Protein AF-A0A814M0I6-F1 (afdb_monomer)

pLDDT: mean 83.05, std 16.3, range [40.88, 98.38]

Sequence (122 aa):
MYSASKATLNSLTTNLRMELQADPCCEKIHVTTILPGMVATDFAMNVIGDSVPKSLTDYKIPFIGPFPRTSQTIDDVCKIICDVINNEHPPREVYTNPEHKPLIKQYFENVGNFELLLKPPS

Mean predicted aligned error: 7.07 Å

Solvent-accessible surface area (backbone atoms only — not comparable to full-atom values): 7618 Å² total; per-residue (Å²): 107,71,69,59,54,54,51,49,50,53,52,51,54,52,52,51,48,54,56,39,72,71,36,83,92,32,77,87,64,83,68,62,49,79,48,70,56,56,55,57,54,72,62,42,61,69,53,88,66,95,86,52,65,73,56,68,89,82,57,84,65,80,78,80,32,90,62,87,72,72,6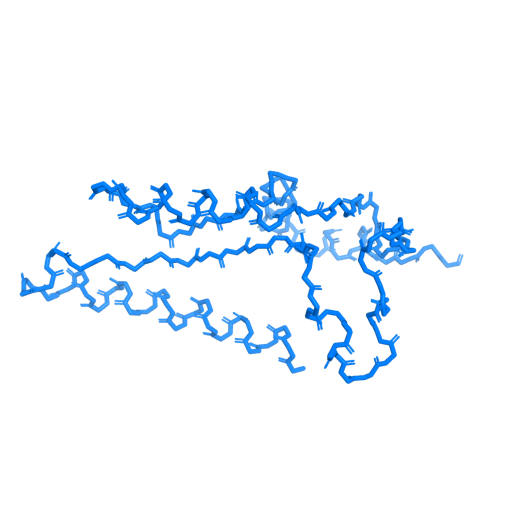7,37,53,58,67,63,51,51,50,54,52,51,55,44,72,73,37,95,77,51,58,60,65,42,66,69,38,75,76,49,58,64,52,53,52,47,36,77,74,38,50,72,62,43,56,60,59,46,54,74,90,129

Structure (mmCIF, N/CA/C/O backbone):
data_AF-A0A814M0I6-F1
#
_entry.id   AF-A0A814M0I6-F1
#
loop_
_atom_site.group_PDB
_atom_site.id
_atom_site.type_symbol
_atom_site.label_atom_id
_atom_site.label_alt_id
_atom_site.label_comp_id
_atom_site.label_asym_id
_atom_site.label_enti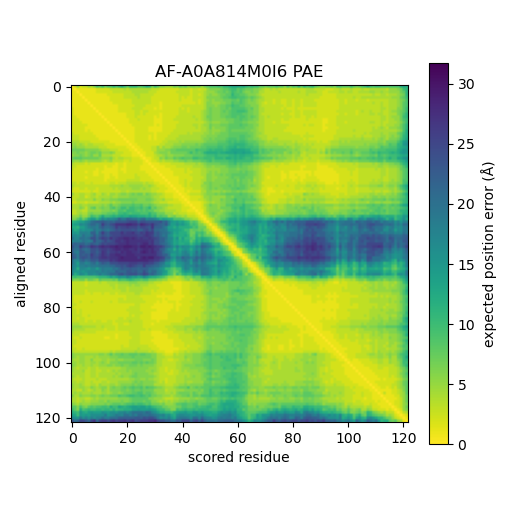ty_id
_atom_site.label_seq_id
_atom_site.pdbx_PDB_ins_code
_atom_site.Cartn_x
_atom_site.Cartn_y
_atom_site.Cartn_z
_atom_site.occupancy
_atom_site.B_iso_or_equiv
_atom_site.auth_seq_id
_atom_site.auth_comp_id
_atom_site.auth_asym_id
_atom_site.auth_atom_id
_atom_site.pdbx_PDB_model_num
ATOM 1 N N . MET A 1 1 ? 3.413 15.024 -12.051 1.00 83.12 1 MET A N 1
ATOM 2 C CA . MET A 1 1 ? 2.062 14.971 -11.442 1.00 83.12 1 MET A CA 1
ATOM 3 C C . MET A 1 1 ? 1.839 13.681 -10.664 1.00 83.12 1 MET A C 1
ATOM 5 O O . MET A 1 1 ? 1.585 13.782 -9.477 1.00 83.12 1 MET A O 1
ATOM 9 N N . TYR A 1 2 ? 2.017 12.497 -11.267 1.00 83.94 2 TYR A N 1
ATOM 10 C CA . TYR A 1 2 ? 1.800 11.207 -10.588 1.00 83.94 2 TYR A CA 1
ATOM 11 C C . TYR A 1 2 ? 2.499 11.076 -9.218 1.00 83.94 2 TYR A C 1
ATOM 13 O O . TYR A 1 2 ? 1.834 10.812 -8.221 1.00 83.94 2 TYR A O 1
ATOM 21 N N . SER A 1 3 ? 3.816 11.315 -9.146 1.00 85.69 3 SER A N 1
ATOM 22 C CA . SER A 1 3 ? 4.588 11.215 -7.895 1.00 85.69 3 SER A CA 1
ATOM 23 C C . SER A 1 3 ? 4.104 12.187 -6.815 1.00 85.69 3 SER A C 1
ATOM 25 O O . SER A 1 3 ? 3.901 11.779 -5.676 1.00 85.69 3 SER A O 1
ATOM 27 N N . ALA A 1 4 ? 3.848 13.446 -7.184 1.00 89.19 4 ALA A N 1
ATOM 28 C CA . ALA A 1 4 ? 3.306 14.456 -6.278 1.00 89.19 4 ALA A CA 1
ATOM 29 C C . ALA A 1 4 ? 1.928 14.046 -5.736 1.00 89.19 4 ALA A C 1
ATOM 31 O O . ALA A 1 4 ? 1.729 14.038 -4.528 1.00 89.19 4 ALA A O 1
ATOM 32 N N . SER A 1 5 ? 1.008 13.611 -6.605 1.00 92.94 5 SER A N 1
ATOM 33 C CA . SER A 1 5 ? -0.322 13.150 -6.191 1.00 92.94 5 SER A CA 1
ATOM 34 C C . SER A 1 5 ? -0.256 11.945 -5.247 1.00 92.94 5 SER A C 1
ATOM 36 O O . SER A 1 5 ? -1.000 11.890 -4.270 1.00 92.94 5 SER A O 1
ATOM 38 N N . LYS A 1 6 ? 0.649 10.986 -5.496 1.00 92.56 6 LYS A N 1
ATOM 39 C CA . LYS A 1 6 ? 0.853 9.835 -4.600 1.00 92.56 6 LYS A CA 1
ATOM 40 C C . LYS A 1 6 ? 1.455 10.248 -3.252 1.00 92.56 6 LYS A C 1
ATOM 42 O O . LYS A 1 6 ? 1.012 9.735 -2.228 1.00 92.56 6 LYS A O 1
ATOM 47 N N . ALA A 1 7 ? 2.385 11.203 -3.229 1.00 92.81 7 ALA A N 1
ATOM 48 C CA . ALA A 1 7 ? 2.924 11.759 -1.986 1.00 92.81 7 ALA A CA 1
ATOM 49 C C . ALA A 1 7 ? 1.849 12.509 -1.176 1.00 92.81 7 ALA A C 1
ATOM 51 O O . ALA A 1 7 ? 1.749 12.320 0.036 1.00 92.81 7 ALA A O 1
ATOM 52 N N . THR A 1 8 ? 0.995 13.294 -1.844 1.00 97.12 8 THR A N 1
ATOM 53 C CA . THR A 1 8 ? -0.155 13.956 -1.212 1.00 97.12 8 THR A CA 1
ATOM 54 C C . THR A 1 8 ? -1.108 12.941 -0.594 1.00 97.12 8 THR A C 1
ATOM 56 O O . THR A 1 8 ? -1.491 13.114 0.558 1.00 97.12 8 THR A O 1
ATOM 59 N N . LEU A 1 9 ? -1.449 11.864 -1.312 1.00 96.62 9 LEU A N 1
ATOM 60 C CA . LEU A 1 9 ? -2.293 10.798 -0.770 1.00 96.62 9 LEU A CA 1
ATOM 61 C C . LEU A 1 9 ? -1.668 10.172 0.487 1.00 96.62 9 LEU A C 1
ATOM 63 O O . LEU A 1 9 ? -2.369 9.969 1.477 1.00 96.62 9 LEU A O 1
ATOM 67 N N . ASN A 1 10 ? -0.354 9.922 0.485 1.00 95.12 10 ASN A N 1
ATOM 68 C CA . ASN A 1 10 ? 0.321 9.374 1.662 1.00 95.12 10 ASN A CA 1
ATOM 69 C C . ASN A 1 10 ? 0.231 10.318 2.877 1.00 95.12 10 ASN A C 1
ATOM 71 O O . ASN A 1 10 ? -0.150 9.902 3.972 1.00 95.12 10 ASN A O 1
ATOM 75 N N . SER A 1 11 ? 0.499 11.610 2.670 1.00 96.88 11 SER A N 1
ATOM 76 C CA . SER A 1 11 ? 0.378 12.625 3.724 1.00 96.88 11 SER A CA 1
ATOM 77 C C . SER A 1 11 ? -1.061 12.749 4.243 1.00 96.88 11 SER A C 1
ATOM 79 O O . SER A 1 11 ? -1.295 12.696 5.449 1.00 96.88 11 SER A O 1
ATOM 81 N N . LEU A 1 12 ? -2.047 12.793 3.340 1.00 98.00 12 LEU A N 1
ATOM 82 C CA . LEU A 1 12 ? -3.467 12.871 3.691 1.00 98.00 12 LEU A CA 1
ATOM 83 C C . LEU A 1 12 ? -3.913 11.676 4.542 1.00 98.00 12 LEU A C 1
ATOM 85 O O . LEU A 1 12 ? -4.536 11.857 5.583 1.00 98.00 12 LEU A O 1
ATOM 89 N N . THR A 1 13 ? -3.559 10.456 4.131 1.00 97.38 13 THR A N 1
ATOM 90 C CA . THR A 1 13 ? -3.894 9.243 4.898 1.00 97.38 13 THR A CA 1
ATOM 91 C C . THR A 1 13 ? -3.197 9.195 6.259 1.00 97.38 13 THR A C 1
ATOM 93 O O . THR A 1 13 ? -3.767 8.675 7.216 1.00 97.38 13 THR A O 1
ATOM 96 N N . THR A 1 14 ? -2.000 9.777 6.380 1.00 97.31 14 THR A N 1
ATOM 97 C CA . THR A 1 14 ? -1.311 9.925 7.670 1.00 97.31 14 THR A CA 1
ATOM 98 C C . THR A 1 14 ? -2.062 10.861 8.606 1.00 97.31 14 THR A C 1
ATOM 100 O O . THR A 1 14 ? -2.299 10.487 9.753 1.00 97.31 14 THR A O 1
ATOM 103 N N . ASN A 1 15 ? -2.493 12.024 8.115 1.00 97.44 15 ASN A N 1
ATOM 104 C CA . ASN A 1 15 ? -3.264 12.972 8.920 1.00 97.44 15 ASN A CA 1
ATOM 105 C C . ASN A 1 15 ? -4.616 12.382 9.338 1.00 97.44 15 ASN A C 1
ATOM 107 O O . ASN A 1 15 ? -4.964 12.441 10.513 1.00 97.44 15 ASN A O 1
ATOM 111 N N . LEU A 1 16 ? -5.314 11.702 8.421 1.00 97.50 16 LEU A N 1
ATOM 112 C CA . LEU A 1 16 ? -6.581 11.035 8.728 1.00 97.50 16 LEU A CA 1
ATOM 113 C C . LEU A 1 16 ? -6.435 10.009 9.863 1.00 97.50 16 LEU A C 1
ATOM 115 O O . LEU A 1 16 ? -7.276 9.951 10.753 1.00 97.50 16 LEU A O 1
ATOM 119 N N . ARG A 1 17 ? -5.350 9.221 9.881 1.00 96.88 17 ARG A N 1
ATOM 120 C CA . ARG A 1 17 ? -5.081 8.295 10.997 1.00 96.88 17 ARG A CA 1
ATOM 121 C C . ARG A 1 17 ? -4.954 9.019 12.337 1.00 96.88 17 ARG A C 1
ATOM 123 O O . ARG A 1 17 ? -5.427 8.498 13.341 1.00 96.88 17 ARG A O 1
ATOM 130 N N . MET A 1 18 ? -4.292 10.176 12.362 1.00 95.75 18 MET A N 1
ATOM 131 C CA . MET A 1 18 ? -4.114 10.957 13.590 1.00 95.75 18 MET A CA 1
ATOM 132 C C . MET A 1 18 ? -5.441 11.540 14.083 1.00 95.75 18 MET A C 1
ATOM 134 O O . MET A 1 18 ? -5.707 11.495 15.280 1.00 95.75 18 MET A O 1
ATOM 138 N N . GLU A 1 19 ? -6.278 12.033 13.169 1.00 96.19 19 GLU A N 1
ATOM 139 C CA . GLU A 1 19 ? -7.612 12.557 13.484 1.00 96.19 19 GLU A CA 1
ATOM 140 C C . GLU A 1 19 ? -8.536 11.462 14.033 1.00 96.19 19 GLU A C 1
ATOM 142 O O . GLU A 1 19 ? -9.130 11.641 15.094 1.00 96.19 19 GLU A O 1
ATOM 147 N N 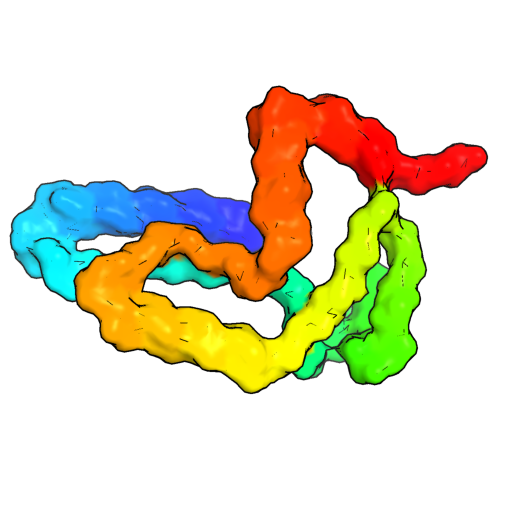. LEU A 1 20 ? -8.592 10.298 13.376 1.00 95.75 20 LEU A N 1
ATOM 148 C CA . LEU A 1 20 ? -9.404 9.163 13.833 1.00 95.75 20 LEU A CA 1
ATOM 149 C C . LEU A 1 20 ? -8.942 8.623 15.189 1.00 95.75 20 LEU A C 1
ATOM 151 O O . LEU A 1 20 ? -9.769 8.237 16.006 1.00 95.75 20 LEU A O 1
ATOM 155 N N . GLN A 1 21 ? -7.632 8.618 15.453 1.00 93.25 21 GLN A N 1
ATOM 156 C CA . GLN A 1 21 ? -7.094 8.195 16.747 1.00 93.25 21 GLN A CA 1
ATOM 157 C C . GLN A 1 21 ? -7.474 9.160 17.886 1.00 93.25 21 GLN A C 1
ATOM 159 O O . GLN A 1 21 ? -7.522 8.746 19.044 1.00 93.25 21 GLN A O 1
ATOM 164 N N . ALA A 1 22 ? -7.714 10.437 17.581 1.00 94.19 22 ALA A N 1
ATOM 165 C CA . ALA A 1 22 ? -8.074 11.445 18.572 1.00 94.19 22 ALA A CA 1
ATOM 166 C C . ALA A 1 22 ? -9.570 11.436 18.942 1.00 94.19 22 ALA A C 1
ATOM 168 O O . ALA A 1 22 ? -9.926 11.989 19.983 1.00 94.19 22 ALA A O 1
ATOM 169 N N . ASP A 1 23 ? -10.434 10.824 18.123 1.00 95.38 23 ASP A N 1
ATOM 170 C CA . ASP A 1 23 ? -11.879 10.736 18.357 1.00 95.38 23 ASP A CA 1
ATOM 171 C C . ASP A 1 23 ? -12.273 9.374 18.969 1.00 95.38 23 ASP A C 1
ATOM 173 O O . ASP A 1 23 ? -12.206 8.348 18.286 1.00 95.38 23 ASP A O 1
ATOM 177 N N . PRO A 1 24 ? -12.762 9.334 20.226 1.00 91.69 24 PRO A N 1
ATOM 178 C CA . PRO A 1 24 ? -13.227 8.101 20.864 1.00 91.69 24 PRO A CA 1
ATOM 179 C C . PRO A 1 24 ? -14.340 7.367 20.100 1.00 91.69 24 PRO A C 1
ATOM 181 O O . PRO A 1 24 ? -14.466 6.151 20.220 1.00 91.69 24 PRO A O 1
ATOM 184 N N . CYS A 1 25 ? -15.147 8.068 19.294 1.00 94.50 25 CYS A N 1
ATOM 185 C CA . CYS A 1 25 ? -16.194 7.438 18.482 1.00 94.50 25 CYS A CA 1
ATOM 186 C C . CYS A 1 25 ? -15.623 6.619 17.312 1.00 94.50 25 CYS A C 1
ATOM 188 O O . CYS A 1 25 ? -16.325 5.782 16.742 1.00 94.50 25 CYS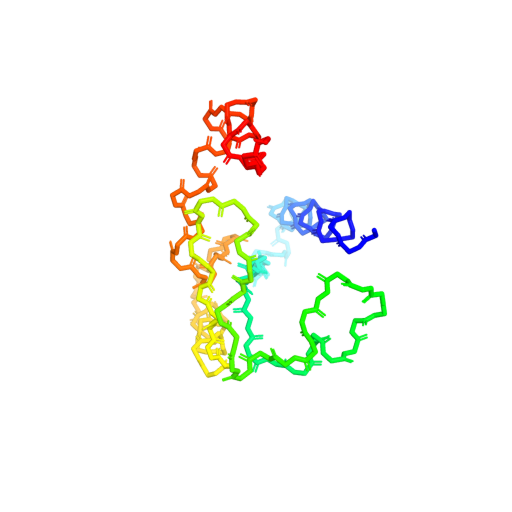 A O 1
ATOM 190 N N . CYS A 1 26 ? -14.355 6.843 16.961 1.00 93.12 26 CYS A N 1
ATOM 191 C CA . CYS A 1 26 ? -13.681 6.246 15.815 1.00 93.12 26 CYS A CA 1
ATOM 192 C C . CYS A 1 26 ? -12.733 5.093 16.191 1.00 93.12 26 CYS A C 1
ATOM 194 O O . CYS A 1 26 ? -11.989 4.625 15.333 1.00 93.12 26 CYS A O 1
ATOM 196 N N . GLU A 1 27 ? -12.786 4.575 17.426 1.00 89.25 27 GLU A N 1
ATOM 197 C CA . GLU A 1 27 ? -11.865 3.536 17.932 1.00 89.25 27 GLU A CA 1
ATOM 198 C C . GLU A 1 27 ? -11.817 2.262 17.060 1.00 89.25 27 GLU A C 1
ATOM 200 O O . GLU A 1 27 ? -10.804 1.568 17.016 1.00 89.25 27 GLU A O 1
ATOM 205 N N . LYS A 1 28 ? -12.893 1.971 16.318 1.00 91.88 28 LYS A N 1
ATOM 206 C CA . LYS A 1 28 ? -13.012 0.794 15.435 1.00 91.88 28 LYS A CA 1
ATOM 207 C C . LYS A 1 28 ? -12.699 1.073 13.960 1.00 91.88 28 LYS A C 1
ATOM 209 O O . LYS A 1 28 ? -12.918 0.202 13.119 1.00 91.88 28 LYS A O 1
ATOM 214 N N . ILE A 1 29 ? -12.258 2.283 13.617 1.00 95.25 29 ILE A N 1
ATOM 215 C CA . ILE A 1 29 ? -11.960 2.672 12.236 1.00 95.25 29 ILE A CA 1
ATOM 216 C C . ILE A 1 29 ? -10.451 2.614 12.017 1.00 95.25 29 ILE A C 1
ATOM 218 O O . ILE A 1 29 ? -9.681 3.351 12.630 1.00 95.25 29 ILE A O 1
ATOM 222 N N . HIS A 1 30 ? -10.031 1.771 11.077 1.00 95.94 30 HIS A N 1
ATOM 223 C CA . HIS A 1 30 ? -8.634 1.648 10.681 1.00 95.94 30 HIS A CA 1
ATOM 224 C C . HIS A 1 30 ? -8.403 2.207 9.280 1.00 95.94 30 HIS A C 1
ATOM 226 O O . HIS A 1 30 ? -9.224 2.044 8.379 1.00 95.94 30 HIS A O 1
ATOM 232 N N . VAL A 1 31 ? -7.245 2.837 9.084 1.00 97.19 31 VAL A N 1
ATOM 233 C CA . VAL A 1 31 ? -6.807 3.349 7.782 1.00 97.19 31 VAL A CA 1
ATOM 234 C C . VAL A 1 31 ? -5.402 2.842 7.499 1.00 97.19 31 VAL A C 1
ATOM 236 O O . VAL A 1 31 ? -4.450 3.205 8.192 1.00 97.19 31 VAL A O 1
ATOM 239 N N . THR A 1 32 ? -5.265 2.057 6.435 1.00 97.94 32 THR A N 1
ATOM 240 C CA . THR A 1 32 ? -3.978 1.555 5.948 1.00 97.94 32 THR A CA 1
ATOM 241 C C . THR A 1 32 ? -3.659 2.157 4.591 1.00 97.94 32 THR A C 1
ATOM 243 O O . THR A 1 32 ? -4.481 2.130 3.675 1.00 97.94 32 THR A O 1
ATOM 246 N N . THR A 1 33 ? -2.438 2.660 4.432 1.00 97.69 33 THR A N 1
ATOM 247 C CA . THR A 1 33 ? -1.916 3.068 3.126 1.00 97.69 33 THR A CA 1
ATOM 248 C C . THR A 1 33 ? -1.204 1.885 2.477 1.00 97.69 33 THR A C 1
ATOM 250 O O . THR A 1 33 ? -0.223 1.374 3.017 1.00 97.69 33 THR A O 1
ATOM 253 N N . ILE A 1 34 ? -1.678 1.448 1.309 1.00 96.50 34 ILE A N 1
ATOM 254 C CA . ILE A 1 34 ? -1.019 0.406 0.510 1.00 96.50 34 ILE A CA 1
ATOM 255 C C . ILE A 1 34 ? -0.079 1.078 -0.495 1.00 96.50 34 ILE A C 1
ATOM 257 O O . ILE A 1 34 ? -0.508 1.897 -1.310 1.00 96.50 34 ILE A O 1
ATOM 261 N N . LEU A 1 35 ? 1.205 0.727 -0.437 1.00 94.12 35 LEU A N 1
ATOM 262 C CA . LEU A 1 35 ? 2.284 1.258 -1.269 1.00 94.12 35 LEU A CA 1
ATOM 263 C C . LEU A 1 35 ? 2.801 0.153 -2.203 1.00 94.12 35 LEU A C 1
ATOM 265 O O . LEU A 1 35 ? 3.795 -0.519 -1.897 1.00 94.12 35 LEU A O 1
ATOM 269 N N . PRO A 1 36 ? 2.117 -0.088 -3.333 1.00 90.75 36 PRO A N 1
ATOM 270 C CA . PRO A 1 36 ? 2.513 -1.145 -4.238 1.00 90.75 36 PRO A CA 1
ATOM 271 C C . PRO A 1 36 ? 3.802 -0.806 -4.991 1.00 90.75 36 PRO A C 1
ATOM 273 O O . PRO A 1 36 ? 4.096 0.354 -5.294 1.00 90.75 36 PRO A O 1
ATOM 276 N N . GLY A 1 37 ? 4.559 -1.851 -5.3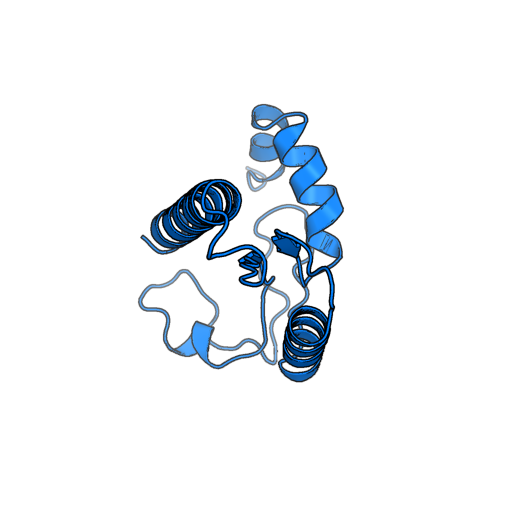26 1.00 85.44 37 GLY A N 1
ATOM 277 C CA . GLY A 1 37 ? 5.520 -1.808 -6.427 1.00 85.44 37 GLY A CA 1
ATOM 278 C C . GLY A 1 37 ? 4.839 -1.770 -7.792 1.00 85.44 37 GLY A C 1
ATOM 279 O O . GLY A 1 37 ? 3.650 -1.480 -7.912 1.00 85.44 37 GLY A O 1
ATOM 280 N N . MET A 1 38 ? 5.592 -2.091 -8.841 1.00 84.06 38 MET A N 1
ATOM 281 C CA . MET A 1 38 ? 4.991 -2.340 -10.152 1.00 84.06 38 MET A CA 1
ATOM 282 C C . MET A 1 38 ? 4.047 -3.544 -10.048 1.00 84.06 38 MET A C 1
ATOM 284 O O . MET A 1 38 ? 4.401 -4.550 -9.432 1.00 84.06 38 MET A O 1
ATOM 288 N N . VAL A 1 39 ? 2.859 -3.439 -10.639 1.00 86.56 39 VAL A N 1
ATOM 289 C CA . VAL A 1 39 ? 1.859 -4.516 -10.684 1.00 86.56 39 VAL A CA 1
ATOM 290 C C . VAL A 1 39 ? 1.449 -4.707 -12.133 1.00 86.56 39 VAL A C 1
ATOM 292 O O . VAL A 1 39 ? 1.142 -3.713 -12.795 1.00 86.56 39 VAL A O 1
ATOM 295 N N . ALA A 1 40 ? 1.450 -5.951 -12.614 1.00 85.00 40 ALA A N 1
ATOM 296 C CA . ALA A 1 40 ? 1.099 -6.327 -13.983 1.00 85.00 40 ALA A CA 1
ATOM 297 C C . ALA A 1 40 ? -0.399 -6.096 -14.276 1.00 85.00 40 ALA A C 1
ATOM 299 O O . ALA A 1 40 ? -1.196 -7.024 -14.336 1.00 85.00 40 ALA A O 1
ATOM 300 N N . THR A 1 41 ? -0.773 -4.826 -14.415 1.00 83.69 41 THR A N 1
ATOM 301 C CA . THR A 1 41 ? -2.120 -4.328 -14.723 1.00 83.69 41 THR A CA 1
ATOM 302 C C . THR A 1 41 ? -2.085 -3.500 -16.006 1.00 83.69 41 THR A C 1
ATOM 304 O O . THR A 1 41 ? -1.023 -3.050 -16.438 1.00 83.69 41 THR A O 1
ATOM 307 N N . ASP A 1 42 ? -3.251 -3.163 -16.550 1.00 83.25 42 ASP A N 1
ATOM 308 C CA . ASP A 1 42 ? -3.349 -2.272 -17.715 1.00 83.25 42 ASP A CA 1
ATOM 309 C C . ASP A 1 42 ? -3.010 -0.802 -17.399 1.00 83.25 42 ASP A C 1
ATOM 311 O O . ASP A 1 42 ? -3.105 0.063 -18.272 1.00 83.25 42 ASP A O 1
ATOM 315 N N . PHE A 1 43 ? -2.591 -0.477 -16.168 1.00 82.62 43 PHE A N 1
ATOM 316 C CA . PHE A 1 43 ? -2.244 0.890 -15.770 1.00 82.62 43 PHE A CA 1
ATOM 317 C C . PHE A 1 43 ? -1.217 1.514 -16.720 1.00 82.62 43 PHE A C 1
ATOM 319 O O . PHE A 1 43 ? -1.425 2.623 -17.204 1.00 82.62 43 PHE A O 1
ATOM 326 N N . ALA A 1 44 ? -0.147 0.779 -17.039 1.00 75.94 44 ALA A N 1
ATOM 327 C CA . ALA A 1 44 ? 0.935 1.253 -17.900 1.00 75.94 44 ALA A CA 1
ATOM 328 C C . ALA A 1 44 ? 0.472 1.592 -19.328 1.00 75.94 44 ALA A C 1
ATOM 330 O O . ALA A 1 44 ? 0.975 2.537 -19.930 1.00 75.94 44 ALA A O 1
ATOM 331 N N . MET A 1 45 ? -0.523 0.866 -19.846 1.00 73.75 45 MET A N 1
ATOM 332 C CA . MET A 1 45 ? -1.084 1.075 -21.187 1.00 73.75 45 MET A CA 1
ATOM 333 C C . MET A 1 45 ? -1.886 2.373 -21.296 1.00 73.75 45 MET A C 1
ATOM 335 O O . MET A 1 45 ? -2.026 2.925 -22.384 1.00 73.75 45 MET A O 1
ATOM 339 N N . ASN A 1 46 ? -2.381 2.867 -20.162 1.00 80.44 46 ASN A N 1
ATOM 340 C CA . ASN A 1 46 ? -3.200 4.069 -20.064 1.00 80.44 46 ASN A CA 1
ATOM 341 C C . ASN A 1 46 ? -2.404 5.297 -19.592 1.00 80.44 46 ASN A C 1
ATOM 343 O O . ASN A 1 46 ? -2.971 6.383 -19.451 1.00 80.44 46 ASN A O 1
ATOM 347 N N . VAL A 1 47 ? -1.097 5.157 -19.334 1.00 78.56 47 VAL A N 1
ATOM 348 C CA . VAL A 1 47 ? -0.252 6.304 -18.991 1.00 78.56 47 VAL A CA 1
ATOM 349 C C . VAL A 1 47 ? -0.046 7.168 -20.231 1.00 78.56 47 VAL A C 1
ATOM 351 O O . VAL A 1 47 ? 0.435 6.710 -21.264 1.00 78.56 47 VAL A O 1
ATOM 354 N N . ILE A 1 48 ? -0.392 8.447 -20.111 1.00 78.44 48 ILE A N 1
ATOM 355 C CA . ILE A 1 48 ? -0.170 9.446 -21.155 1.00 78.44 48 ILE A CA 1
ATOM 356 C C . ILE A 1 48 ? 1.249 10.012 -20.994 1.00 78.44 48 ILE A C 1
ATOM 358 O O . ILE A 1 48 ? 1.567 10.602 -19.960 1.00 78.44 48 ILE A O 1
ATOM 362 N N . GLY A 1 49 ? 2.087 9.842 -22.021 1.00 68.38 49 GLY A N 1
ATOM 363 C CA . GLY A 1 49 ? 3.484 10.297 -22.073 1.00 68.38 49 GLY A CA 1
ATOM 364 C C . GLY A 1 49 ? 4.493 9.155 -22.271 1.00 68.38 49 GLY A C 1
ATOM 365 O O . GLY A 1 49 ? 4.176 7.988 -22.063 1.00 68.38 49 GLY A O 1
ATOM 366 N N . ASP A 1 50 ? 5.725 9.491 -22.659 1.00 56.59 50 ASP A N 1
ATOM 367 C CA . ASP A 1 50 ? 6.735 8.523 -23.135 1.00 56.59 50 ASP A CA 1
ATOM 368 C C . ASP A 1 50 ? 7.486 7.756 -22.027 1.00 56.59 50 ASP A C 1
ATOM 370 O O . ASP A 1 50 ? 8.460 7.054 -22.291 1.00 56.59 50 ASP A O 1
ATOM 374 N N . SER A 1 51 ? 7.080 7.889 -20.761 1.00 57.91 51 SER A N 1
ATOM 375 C CA . SER A 1 51 ? 7.900 7.454 -19.616 1.00 57.91 51 SER A CA 1
ATOM 376 C C . SER A 1 51 ? 7.560 6.072 -19.051 1.00 57.91 51 SER A C 1
ATOM 378 O O . SER A 1 51 ? 8.179 5.664 -18.068 1.00 57.91 51 SER A O 1
ATOM 380 N N . VAL A 1 52 ? 6.580 5.354 -19.613 1.00 57.88 52 VAL A N 1
ATOM 381 C CA . VAL A 1 52 ? 6.167 4.036 -19.104 1.00 57.88 52 VAL A CA 1
ATOM 382 C C . VAL A 1 52 ? 6.072 3.026 -20.253 1.00 57.88 52 VAL A C 1
ATOM 384 O O . VAL A 1 52 ? 5.408 3.305 -21.252 1.00 57.88 52 VAL A O 1
ATOM 387 N N . PRO A 1 53 ? 6.720 1.849 -20.144 1.00 54.59 53 PRO A N 1
ATOM 388 C CA . PRO A 1 53 ? 6.591 0.789 -21.137 1.00 54.59 53 PRO A CA 1
ATOM 389 C C . PRO A 1 53 ? 5.127 0.380 -21.318 1.00 54.59 53 PRO A C 1
ATOM 391 O O . PRO A 1 53 ? 4.442 0.064 -20.349 1.00 54.59 53 PRO A O 1
ATOM 394 N N . LYS A 1 54 ? 4.658 0.342 -22.569 1.00 57.62 54 LYS A N 1
ATOM 395 C CA . LYS A 1 54 ? 3.267 0.021 -22.933 1.00 57.62 54 LYS A CA 1
ATOM 396 C C . LYS A 1 54 ? 2.892 -1.455 -22.744 1.00 57.62 54 LYS A C 1
ATOM 398 O O . LYS A 1 54 ? 1.814 -1.845 -23.148 1.00 57.62 54 LYS A O 1
ATOM 403 N N . SER A 1 55 ? 3.753 -2.287 -22.168 1.00 55.16 55 SER A N 1
ATOM 404 C CA . SER A 1 55 ? 3.418 -3.657 -21.775 1.00 55.16 55 SER A CA 1
ATOM 405 C C . SER A 1 55 ? 4.215 -4.040 -20.533 1.00 55.16 55 SER A C 1
ATOM 407 O O . SER A 1 55 ? 5.422 -3.800 -20.467 1.00 55.16 55 SER A O 1
ATOM 409 N N . LEU A 1 56 ? 3.528 -4.626 -19.550 1.00 54.72 56 LEU A N 1
ATOM 410 C CA . LEU A 1 56 ? 4.127 -5.163 -18.326 1.00 54.72 56 LEU A CA 1
ATOM 411 C C . LEU A 1 56 ? 4.358 -6.680 -18.398 1.00 54.72 56 LEU A C 1
ATOM 413 O O . LEU A 1 56 ? 5.000 -7.219 -17.503 1.00 54.72 56 LEU A O 1
ATOM 417 N N . THR A 1 57 ? 3.858 -7.366 -19.434 1.00 50.72 57 THR A N 1
ATOM 418 C CA . THR A 1 57 ? 3.927 -8.833 -19.541 1.00 50.72 57 THR A CA 1
ATOM 419 C C . THR A 1 57 ? 5.274 -9.349 -20.049 1.00 50.72 57 THR A C 1
ATOM 421 O O . THR A 1 57 ? 5.589 -10.502 -19.792 1.00 50.72 57 THR A O 1
ATOM 424 N N . ASP A 1 58 ? 6.093 -8.506 -20.693 1.00 46.47 58 ASP A N 1
ATOM 425 C CA . ASP A 1 58 ? 7.343 -8.938 -21.352 1.00 46.47 58 ASP A CA 1
ATOM 426 C C . ASP A 1 58 ? 8.603 -8.133 -20.986 1.00 46.47 58 ASP A C 1
ATOM 428 O O . ASP A 1 58 ? 9.637 -8.270 -21.642 1.00 46.47 58 ASP A O 1
ATOM 432 N N . TYR A 1 59 ? 8.583 -7.280 -19.955 1.00 47.28 59 TYR A N 1
ATOM 433 C CA . TYR A 1 59 ? 9.624 -6.253 -19.845 1.00 47.28 59 TYR A CA 1
ATOM 434 C C . TYR A 1 59 ? 10.487 -6.310 -18.569 1.00 47.28 59 TYR A C 1
ATOM 436 O O . TYR A 1 59 ? 10.100 -5.862 -17.491 1.00 47.28 59 TYR A O 1
ATOM 444 N N . LYS A 1 60 ? 11.746 -6.750 -18.749 1.00 43.28 60 LYS A N 1
ATOM 445 C CA . LYS A 1 60 ? 12.906 -6.290 -17.965 1.00 43.28 60 LYS A CA 1
ATOM 446 C C . LYS A 1 60 ? 13.066 -4.785 -18.217 1.00 43.28 60 LYS A C 1
ATOM 448 O O . LYS A 1 60 ? 13.668 -4.409 -19.216 1.00 43.28 60 LYS A O 1
ATOM 453 N N . ILE A 1 61 ? 12.461 -3.937 -17.377 1.00 45.22 61 ILE A N 1
ATOM 454 C CA . ILE A 1 61 ? 12.493 -2.459 -17.504 1.00 45.22 61 ILE A CA 1
ATOM 455 C C . ILE A 1 61 ? 13.935 -2.000 -17.757 1.00 45.22 61 ILE A C 1
ATOM 457 O O . ILE A 1 61 ? 14.827 -2.485 -17.052 1.00 45.22 61 ILE A O 1
ATOM 461 N N . PRO A 1 62 ? 14.206 -1.116 -18.748 1.00 40.88 62 PRO A N 1
ATOM 462 C CA . PRO A 1 62 ? 15.558 -0.637 -18.964 1.00 40.88 62 PRO A CA 1
ATOM 463 C C . PRO A 1 62 ? 15.946 0.102 -17.689 1.00 40.88 62 PRO A C 1
ATOM 465 O O . PRO A 1 62 ? 15.187 0.935 -17.196 1.00 40.88 62 PRO A O 1
ATOM 468 N N . PHE A 1 63 ? 17.086 -0.286 -17.137 1.00 44.06 63 PHE A N 1
ATOM 469 C CA . PHE A 1 63 ? 17.719 0.238 -15.932 1.00 44.06 63 PHE A CA 1
ATOM 470 C C . PHE A 1 63 ? 17.378 1.721 -15.663 1.00 44.06 63 PHE A C 1
ATOM 472 O O . PHE A 1 63 ? 17.907 2.617 -16.316 1.00 44.06 63 PHE A O 1
ATOM 479 N N . ILE A 1 64 ? 16.514 1.995 -14.680 1.00 48.06 64 ILE A N 1
ATOM 480 C CA . ILE A 1 64 ? 16.437 3.313 -14.032 1.00 48.06 64 ILE A CA 1
ATOM 481 C C . ILE A 1 64 ? 16.942 3.099 -12.607 1.00 48.06 64 ILE A C 1
ATOM 483 O O . ILE A 1 64 ? 16.165 2.805 -11.694 1.00 48.06 64 ILE A O 1
ATOM 487 N N . GLY A 1 65 ? 18.265 3.184 -12.461 1.00 53.59 65 GLY A N 1
ATOM 488 C CA . GLY A 1 65 ? 18.992 2.905 -11.222 1.00 53.59 65 GLY A CA 1
ATOM 489 C C . GLY A 1 65 ? 19.362 1.423 -11.025 1.00 53.59 65 GLY A C 1
ATOM 490 O O . GLY A 1 65 ? 18.937 0.567 -11.798 1.00 53.59 65 GLY A O 1
ATOM 491 N N . PRO A 1 66 ? 20.156 1.104 -9.986 1.00 52.84 66 PRO A N 1
ATOM 492 C CA . PRO A 1 66 ? 20.778 -0.207 -9.762 1.00 52.84 66 PRO A CA 1
ATOM 493 C C . PRO A 1 66 ? 19.821 -1.292 -9.253 1.00 52.84 66 PRO A C 1
ATOM 495 O O . PRO A 1 66 ? 20.256 -2.403 -8.953 1.00 52.84 66 PRO A O 1
ATOM 498 N N . PHE A 1 67 ? 18.531 -0.987 -9.121 1.00 55.25 67 PHE A N 1
ATOM 499 C CA . PHE A 1 67 ? 17.579 -1.867 -8.459 1.00 55.25 67 PHE A CA 1
ATOM 500 C C . PHE A 1 67 ? 16.709 -2.592 -9.488 1.00 55.25 67 PHE A C 1
ATOM 502 O O . PHE A 1 67 ? 16.002 -1.926 -10.255 1.00 55.25 67 PHE A O 1
ATOM 509 N N . PRO A 1 68 ? 16.738 -3.939 -9.527 1.00 54.44 68 PRO A N 1
ATOM 510 C CA . PRO A 1 68 ? 15.809 -4.687 -10.357 1.00 54.44 68 PRO A CA 1
ATOM 511 C C . PRO A 1 68 ? 14.387 -4.327 -9.923 1.00 54.44 68 PRO A C 1
ATOM 513 O O . PRO A 1 68 ? 14.086 -4.291 -8.736 1.00 54.44 68 PRO A O 1
ATOM 516 N N . ARG A 1 69 ? 13.515 -4.015 -10.886 1.00 63.75 69 ARG A N 1
ATOM 517 C CA . ARG A 1 69 ? 12.081 -3.881 -10.621 1.00 63.75 69 ARG A CA 1
ATOM 518 C C . ARG A 1 69 ? 11.397 -5.118 -11.161 1.00 63.75 69 ARG A C 1
ATOM 520 O O . ARG A 1 69 ? 11.165 -5.209 -12.365 1.00 63.75 69 ARG A O 1
ATOM 527 N N . THR A 1 70 ? 11.089 -6.068 -10.288 1.00 70.25 70 THR A N 1
ATOM 528 C CA . THR A 1 70 ? 10.165 -7.145 -10.641 1.00 70.25 70 THR A CA 1
ATOM 529 C C . THR A 1 70 ? 8.727 -6.637 -10.527 1.00 70.25 70 THR A C 1
ATOM 531 O O . THR A 1 70 ? 8.348 -5.961 -9.567 1.00 70.25 70 THR A O 1
ATOM 534 N N . SER A 1 71 ? 7.920 -6.894 -11.557 1.00 78.12 71 SER A N 1
ATOM 535 C CA . SER A 1 71 ? 6.479 -6.663 -11.489 1.00 78.12 71 SER A CA 1
ATOM 536 C C . SER A 1 71 ? 5.832 -7.743 -10.630 1.00 78.12 71 SER A C 1
ATOM 538 O O . SER A 1 71 ? 6.114 -8.925 -10.808 1.00 78.12 71 SER A O 1
ATOM 540 N N . GLN A 1 72 ? 4.930 -7.343 -9.745 1.00 87.31 72 GLN A N 1
ATOM 541 C CA . GLN A 1 72 ? 4.089 -8.263 -8.984 1.00 87.31 72 GLN A CA 1
ATOM 542 C C . GLN A 1 72 ? 2.865 -8.668 -9.808 1.00 87.31 72 GLN A C 1
ATOM 544 O O . GLN A 1 72 ? 2.404 -7.901 -10.664 1.00 87.31 72 GLN A O 1
ATOM 549 N N . THR A 1 73 ? 2.312 -9.845 -9.523 1.00 89.06 73 THR A N 1
ATOM 550 C CA . THR A 1 73 ? 1.028 -10.263 -10.094 1.00 89.06 73 THR A CA 1
ATOM 551 C C . THR A 1 73 ? -0.134 -9.529 -9.414 1.00 89.06 73 THR A C 1
ATOM 553 O O . THR A 1 73 ? 0.008 -8.995 -8.310 1.00 89.06 73 THR A O 1
ATOM 556 N N . ILE A 1 74 ? -1.292 -9.481 -10.079 1.00 91.69 74 ILE A N 1
ATOM 557 C CA . ILE A 1 74 ? -2.522 -8.928 -9.492 1.00 91.69 74 ILE A CA 1
ATOM 558 C C . ILE A 1 74 ? -2.930 -9.749 -8.266 1.00 91.69 74 ILE A C 1
ATOM 560 O O . ILE A 1 74 ? -3.199 -9.170 -7.216 1.00 91.69 74 ILE A O 1
ATOM 564 N N . ASP A 1 75 ? -2.904 -11.077 -8.381 1.00 94.75 75 ASP A N 1
ATOM 565 C CA . ASP A 1 75 ? -3.335 -11.991 -7.321 1.00 94.75 75 ASP A CA 1
ATOM 566 C C . ASP A 1 75 ? -2.497 -11.838 -6.045 1.00 94.75 75 ASP A C 1
ATOM 568 O O . ASP A 1 75 ? -3.057 -11.776 -4.949 1.00 94.75 75 ASP A O 1
ATOM 572 N N . ASP A 1 76 ? -1.173 -11.687 -6.171 1.00 92.94 76 ASP A N 1
ATOM 573 C CA . ASP A 1 76 ? -0.287 -11.477 -5.017 1.00 92.94 76 ASP A CA 1
ATOM 574 C C . ASP A 1 76 ? -0.615 -10.171 -4.281 1.00 92.94 76 ASP A C 1
ATOM 576 O O . ASP A 1 76 ? -0.670 -10.128 -3.050 1.00 92.94 76 ASP A O 1
ATOM 580 N N . VAL A 1 77 ? -0.873 -9.094 -5.028 1.00 95.19 77 VAL A N 1
ATOM 581 C CA . VAL A 1 77 ? -1.229 -7.793 -4.444 1.00 95.19 77 VAL A CA 1
ATOM 582 C C . VAL A 1 77 ? -2.624 -7.836 -3.821 1.00 95.19 77 VAL A C 1
ATOM 584 O O . VAL A 1 77 ? -2.810 -7.331 -2.712 1.00 95.19 77 VAL A O 1
ATOM 587 N N . CYS A 1 78 ? -3.594 -8.466 -4.488 1.00 96.75 78 CYS A N 1
ATOM 588 C CA . CYS A 1 78 ? -4.942 -8.668 -3.962 1.00 96.75 78 CYS A CA 1
ATOM 589 C C . CYS A 1 78 ? -4.918 -9.452 -2.652 1.00 96.75 78 CYS A C 1
ATOM 591 O O . CYS A 1 78 ? -5.578 -9.047 -1.696 1.00 96.75 78 CYS A O 1
ATOM 593 N N . LYS A 1 79 ? -4.107 -10.511 -2.570 1.00 97.62 79 LYS A N 1
ATOM 594 C CA . LYS A 1 79 ? -3.929 -11.284 -1.341 1.00 97.62 79 LYS A CA 1
ATOM 595 C C . LYS A 1 79 ? -3.455 -10.407 -0.182 1.00 97.62 79 LYS A C 1
ATOM 597 O O . LYS A 1 79 ? -4.074 -10.429 0.874 1.00 97.62 79 LYS A O 1
ATOM 602 N N . ILE A 1 80 ? -2.435 -9.573 -0.397 1.00 97.50 80 ILE A N 1
ATOM 603 C CA . ILE A 1 80 ? -1.927 -8.655 0.636 1.00 97.50 80 ILE A CA 1
ATOM 604 C C . ILE A 1 80 ? -3.011 -7.663 1.085 1.00 97.50 80 ILE A C 1
ATOM 606 O O . ILE A 1 80 ? -3.133 -7.379 2.275 1.00 97.50 80 ILE A O 1
ATOM 610 N N . ILE A 1 81 ? -3.815 -7.136 0.156 1.00 97.88 81 ILE A N 1
ATOM 611 C CA . ILE A 1 81 ? -4.923 -6.227 0.490 1.00 97.88 81 ILE A CA 1
ATOM 612 C C . ILE A 1 81 ? -5.981 -6.950 1.335 1.00 97.88 81 ILE A C 1
ATOM 614 O O . ILE A 1 81 ? -6.423 -6.408 2.347 1.00 97.88 81 ILE A O 1
ATOM 618 N N . CYS A 1 82 ? -6.361 -8.174 0.961 1.00 98.38 82 CYS A N 1
ATOM 619 C CA . CYS A 1 82 ? -7.285 -8.992 1.743 1.00 98.38 82 CYS A CA 1
ATOM 620 C C . CYS A 1 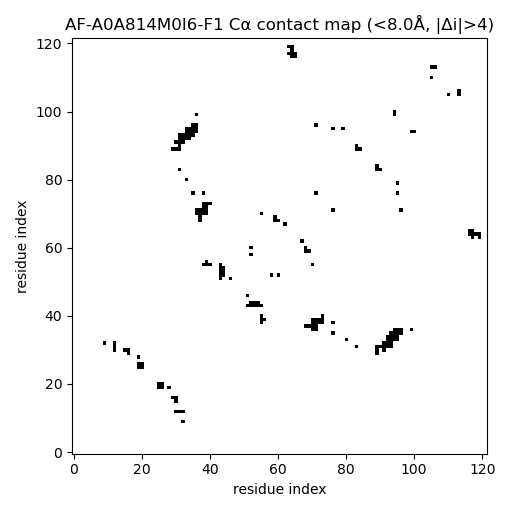82 ? -6.733 -9.299 3.142 1.00 98.38 82 CYS A C 1
ATOM 622 O O . CYS A 1 82 ? -7.474 -9.193 4.117 1.00 98.38 82 CYS A O 1
ATOM 624 N N . ASP A 1 83 ? -5.442 -9.617 3.257 1.00 98.12 83 ASP A N 1
ATOM 625 C CA . ASP A 1 83 ? -4.786 -9.873 4.543 1.00 98.12 83 ASP A CA 1
ATOM 626 C C . ASP A 1 83 ? -4.811 -8.629 5.446 1.00 98.12 83 ASP A C 1
ATOM 628 O O . ASP A 1 83 ? -5.036 -8.747 6.648 1.00 98.12 83 ASP A O 1
ATOM 632 N N . VAL A 1 84 ? -4.639 -7.427 4.882 1.00 98.00 84 VAL A N 1
ATOM 633 C CA . VAL A 1 84 ? -4.786 -6.162 5.623 1.00 98.00 84 VAL A CA 1
ATOM 634 C C . VAL A 1 84 ? -6.220 -5.963 6.103 1.00 98.00 84 VAL A C 1
ATOM 636 O O . VAL A 1 84 ? -6.420 -5.637 7.267 1.00 98.00 84 VAL A O 1
ATOM 639 N N . ILE A 1 85 ? -7.211 -6.154 5.230 1.00 97.81 85 ILE A N 1
ATOM 640 C CA . ILE A 1 85 ? -8.630 -5.945 5.565 1.00 97.81 85 ILE A CA 1
ATOM 641 C C . ILE A 1 85 ? -9.086 -6.894 6.678 1.00 97.81 85 ILE A C 1
ATOM 643 O O . ILE A 1 85 ? -9.849 -6.494 7.551 1.00 97.81 85 ILE A O 1
ATOM 647 N N . ASN A 1 86 ? -8.614 -8.141 6.652 1.00 97.62 86 ASN A N 1
ATOM 648 C CA . ASN A 1 86 ? -9.002 -9.167 7.618 1.00 97.62 86 ASN A CA 1
ATOM 649 C C . ASN A 1 86 ? -8.197 -9.117 8.929 1.00 97.62 86 ASN A C 1
ATOM 651 O O . ASN A 1 86 ? -8.439 -9.929 9.822 1.00 97.62 86 ASN A O 1
ATOM 655 N N . ASN A 1 87 ? -7.230 -8.207 9.056 1.00 96.88 87 ASN A N 1
ATOM 656 C CA . ASN A 1 87 ? -6.417 -8.070 10.257 1.00 96.88 87 ASN A CA 1
ATOM 657 C C . ASN A 1 87 ? -7.140 -7.201 11.298 1.00 96.88 87 ASN A C 1
ATOM 659 O O . ASN A 1 87 ? -7.528 -6.075 11.004 1.00 96.88 87 ASN A O 1
ATOM 663 N N . GLU A 1 88 ? -7.269 -7.702 12.528 1.00 94.88 88 GLU A N 1
ATOM 664 C CA . GLU A 1 88 ? -7.842 -6.966 13.667 1.00 94.88 88 GLU A CA 1
ATOM 665 C C . GLU A 1 88 ? -7.023 -5.714 14.030 1.00 94.88 88 GLU A C 1
ATOM 667 O O . GLU A 1 88 ? -7.555 -4.709 14.502 1.00 94.88 88 GLU A O 1
ATOM 672 N N . HIS A 1 89 ? -5.716 -5.748 13.770 1.00 93.94 89 HIS A N 1
ATOM 673 C CA . HIS A 1 89 ? -4.792 -4.641 13.991 1.00 93.94 89 HIS A CA 1
ATOM 674 C C . HIS A 1 89 ? -3.980 -4.385 12.720 1.00 93.94 89 HIS A C 1
ATOM 676 O O . HIS A 1 89 ? -2.790 -4.724 12.645 1.00 93.94 89 HIS A O 1
ATOM 682 N N . PRO A 1 90 ? -4.610 -3.808 11.683 1.00 97.00 90 PRO A N 1
ATOM 683 C CA . PRO A 1 90 ? -3.964 -3.655 10.399 1.00 97.00 90 PRO A CA 1
ATOM 684 C C . PRO A 1 90 ? -2.795 -2.660 10.502 1.00 97.00 90 PRO A C 1
ATOM 686 O O . PRO A 1 90 ? -2.874 -1.648 11.210 1.00 97.00 90 PRO A O 1
ATOM 689 N N . PRO A 1 91 ? -1.684 -2.915 9.794 1.00 96.19 91 PRO A N 1
ATOM 690 C CA . PRO A 1 91 ? -0.552 -1.995 9.754 1.00 96.19 91 PRO A CA 1
ATOM 691 C C . PRO A 1 91 ? -0.961 -0.641 9.159 1.00 96.19 91 PRO A C 1
ATOM 693 O O . PRO A 1 91 ? -1.822 -0.563 8.288 1.00 96.19 91 PRO A O 1
ATOM 696 N N . ARG A 1 92 ? -0.306 0.446 9.579 1.00 96.44 92 ARG A N 1
ATOM 697 C CA . ARG A 1 92 ? -0.585 1.800 9.057 1.00 96.44 92 ARG A CA 1
ATOM 698 C C . ARG A 1 92 ? -0.141 1.971 7.602 1.00 96.44 92 ARG A C 1
ATOM 700 O O . ARG A 1 92 ? -0.807 2.659 6.832 1.00 96.44 92 ARG A O 1
ATOM 707 N N . GLU A 1 93 ? 0.967 1.334 7.237 1.00 95.56 93 GLU A N 1
ATOM 708 C CA . GLU A 1 93 ? 1.536 1.332 5.890 1.00 95.56 93 GLU A CA 1
ATOM 709 C C . GLU A 1 93 ? 1.965 -0.083 5.501 1.00 95.56 93 GLU A C 1
ATOM 711 O O . GLU A 1 93 ? 2.542 -0.810 6.316 1.00 95.56 93 GLU A O 1
ATOM 716 N N . VAL A 1 94 ? 1.718 -0.463 4.246 1.00 95.69 94 VAL A N 1
ATOM 717 C CA . VAL A 1 94 ? 2.142 -1.754 3.691 1.00 95.69 94 VAL A CA 1
ATOM 718 C C . VAL A 1 94 ? 2.811 -1.556 2.349 1.00 95.69 94 VAL A C 1
ATOM 720 O O . VAL A 1 94 ? 2.188 -1.108 1.392 1.00 95.69 94 VAL A O 1
ATOM 723 N N . TYR A 1 95 ? 4.068 -1.972 2.266 1.00 93.06 95 TYR A N 1
ATOM 724 C CA . TYR A 1 95 ? 4.779 -2.122 1.003 1.00 93.06 95 TYR A CA 1
ATOM 725 C C . TYR A 1 95 ? 4.540 -3.528 0.474 1.00 93.06 95 TYR A C 1
ATOM 727 O O . TYR A 1 95 ? 4.904 -4.496 1.144 1.00 93.06 95 TYR A O 1
ATOM 735 N N . THR A 1 96 ? 3.922 -3.644 -0.702 1.00 93.00 96 THR A N 1
ATOM 736 C CA . THR A 1 96 ? 3.586 -4.965 -1.257 1.00 93.00 96 THR A CA 1
ATOM 737 C C . THR A 1 96 ? 4.818 -5.646 -1.851 1.00 93.00 96 THR A C 1
ATOM 739 O O . THR A 1 96 ? 4.984 -6.850 -1.693 1.00 93.00 96 THR A O 1
ATOM 742 N N . ASN A 1 97 ? 5.718 -4.871 -2.475 1.00 89.44 97 ASN A N 1
ATOM 743 C CA . ASN A 1 97 ? 6.972 -5.404 -2.994 1.00 89.44 97 ASN A CA 1
ATOM 744 C C . ASN A 1 97 ? 8.000 -5.504 -1.845 1.00 89.44 97 ASN A C 1
ATOM 746 O O . ASN A 1 97 ? 8.390 -4.466 -1.296 1.00 89.44 97 ASN A O 1
ATOM 750 N N . PRO A 1 98 ? 8.479 -6.712 -1.486 1.00 82.25 98 PRO A N 1
ATOM 751 C CA . PRO A 1 98 ? 9.471 -6.886 -0.427 1.00 82.25 98 PRO A CA 1
ATOM 752 C C . PRO A 1 98 ? 10.802 -6.173 -0.712 1.00 82.25 98 PRO A C 1
ATOM 754 O O . PRO A 1 98 ? 11.469 -5.746 0.232 1.00 82.25 98 PRO A O 1
ATOM 757 N N . GLU A 1 99 ? 11.161 -5.971 -1.984 1.00 82.88 99 GLU A N 1
ATOM 758 C CA . GLU A 1 99 ? 12.377 -5.260 -2.402 1.00 82.88 99 GLU A CA 1
ATOM 759 C C . GLU A 1 99 ? 12.357 -3.779 -1.994 1.00 82.88 99 GLU A C 1
ATOM 761 O O . GLU A 1 99 ? 13.409 -3.171 -1.828 1.00 82.88 99 GLU A O 1
ATOM 766 N N . HIS A 1 100 ? 11.180 -3.181 -1.771 1.00 83.81 100 HIS A N 1
ATOM 767 C CA . HIS A 1 100 ? 11.079 -1.768 -1.399 1.00 83.81 100 HIS A CA 1
ATOM 768 C C . HIS A 1 100 ? 11.567 -1.483 0.025 1.00 83.81 100 HIS A C 1
ATOM 770 O O . HIS A 1 100 ? 12.143 -0.424 0.268 1.00 83.81 100 HIS A O 1
ATOM 776 N N . LYS A 1 101 ? 11.368 -2.408 0.973 1.00 82.88 101 LYS A N 1
ATOM 777 C CA . LYS A 1 101 ? 11.724 -2.197 2.387 1.00 82.88 101 LYS A CA 1
ATOM 778 C C . LYS A 1 101 ? 13.189 -1.768 2.591 1.00 82.88 101 LYS A C 1
ATOM 780 O O . LYS A 1 101 ? 13.401 -0.740 3.237 1.00 82.88 101 LYS A O 1
ATOM 785 N N . PRO A 1 102 ? 14.202 -2.486 2.062 1.00 83.94 102 PRO A N 1
ATOM 786 C CA . PRO A 1 102 ? 15.596 -2.068 2.212 1.00 83.94 102 PRO A CA 1
ATOM 787 C C . PRO A 1 102 ? 15.905 -0.749 1.487 1.00 83.94 102 PRO A C 1
ATOM 789 O O . PRO A 1 102 ? 16.680 0.050 2.003 1.00 83.94 102 PRO A O 1
ATOM 792 N N . LEU A 1 103 ? 15.274 -0.481 0.339 1.00 83.25 103 LEU A N 1
ATOM 793 C CA . LEU A 1 103 ? 15.488 0.754 -0.427 1.00 83.25 103 LEU A CA 1
ATOM 794 C C . LEU A 1 103 ? 14.989 1.988 0.315 1.00 83.25 103 LEU A C 1
ATOM 796 O O . LEU A 1 103 ? 15.667 3.008 0.373 1.00 83.25 103 LEU A O 1
ATOM 800 N N . ILE A 1 104 ? 13.811 1.881 0.922 1.00 86.69 104 ILE A N 1
ATOM 801 C CA . ILE A 1 104 ? 13.210 2.965 1.697 1.00 86.69 104 ILE A CA 1
ATOM 802 C C . ILE A 1 10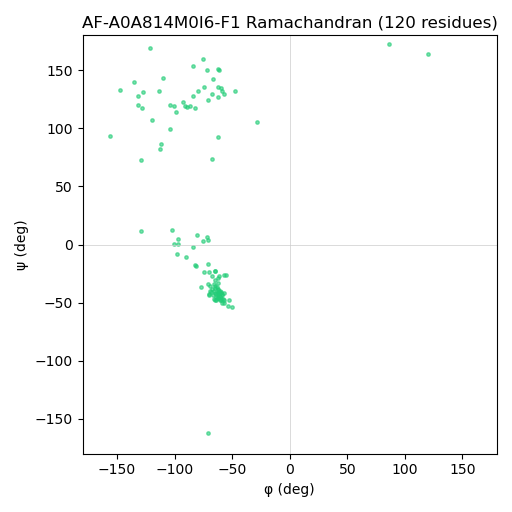4 ? 14.055 3.264 2.930 1.00 86.69 104 ILE A C 1
ATOM 804 O O . ILE A 1 104 ? 14.274 4.427 3.261 1.00 86.69 104 ILE A O 1
ATOM 808 N N . LYS A 1 105 ? 14.578 2.218 3.578 1.00 89.06 105 LYS A N 1
ATOM 809 C CA . LYS A 1 105 ? 15.518 2.368 4.687 1.00 89.06 105 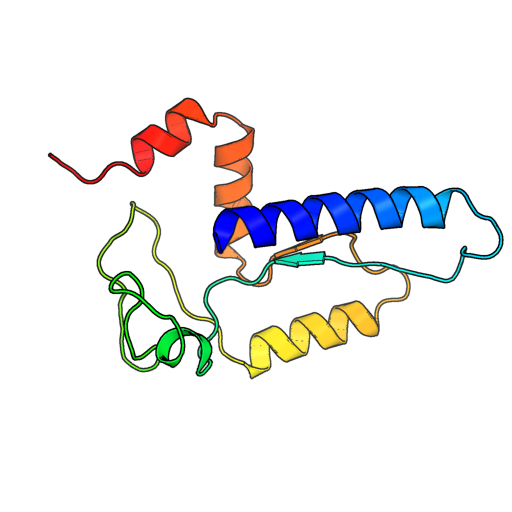LYS A CA 1
ATOM 810 C C . LYS A 1 105 ? 16.748 3.168 4.255 1.00 89.06 105 LYS A C 1
ATOM 812 O O . LYS A 1 105 ? 17.064 4.160 4.898 1.00 89.06 105 LYS A O 1
ATOM 817 N N . GLN A 1 106 ? 17.376 2.799 3.138 1.00 86.50 106 GLN A N 1
ATOM 818 C CA . GLN A 1 106 ? 18.531 3.522 2.593 1.00 86.50 106 GLN A CA 1
ATOM 819 C C . GLN A 1 106 ? 18.204 4.980 2.241 1.00 86.50 106 GLN A C 1
ATOM 821 O O . GLN A 1 106 ? 18.992 5.872 2.550 1.00 86.50 106 GLN A O 1
ATOM 826 N N . TYR A 1 107 ? 17.037 5.229 1.636 1.00 87.94 107 TYR A N 1
ATOM 827 C CA . TYR A 1 107 ? 16.573 6.581 1.324 1.00 87.94 107 TYR A CA 1
ATOM 828 C C . TYR A 1 107 ? 16.467 7.445 2.586 1.00 87.94 107 TYR A C 1
ATOM 830 O O . TYR A 1 107 ? 17.026 8.536 2.625 1.00 87.94 107 TYR A O 1
ATOM 838 N N . PHE A 1 108 ? 15.799 6.956 3.634 1.00 90.94 108 PHE A N 1
ATOM 839 C CA . PHE A 1 108 ? 15.629 7.724 4.871 1.00 90.94 108 PHE A CA 1
ATOM 840 C C . PHE A 1 108 ? 16.902 7.806 5.725 1.00 90.94 108 PHE A C 1
ATOM 842 O O . PHE A 1 108 ? 17.039 8.750 6.499 1.00 90.94 108 PHE A O 1
ATOM 849 N N . GLU A 1 109 ? 17.839 6.867 5.582 1.00 94.94 109 GLU A N 1
ATOM 850 C CA . GLU A 1 109 ? 19.155 6.940 6.227 1.00 94.94 109 GLU A CA 1
ATOM 851 C C . GLU A 1 109 ? 20.033 8.039 5.610 1.00 94.94 109 GLU A C 1
ATOM 853 O O . GLU A 1 109 ? 20.688 8.782 6.342 1.00 94.94 109 GLU A O 1
ATOM 858 N N . ASN A 1 110 ? 20.065 8.157 4.276 1.00 92.00 110 ASN A N 1
ATOM 859 C CA . ASN A 1 110 ? 20.815 9.206 3.585 1.00 92.00 110 ASN A CA 1
ATOM 860 C C . ASN A 1 110 ? 20.252 9.480 2.180 1.00 92.00 110 ASN A C 1
ATOM 862 O O . ASN A 1 110 ? 20.673 8.870 1.193 1.00 92.00 110 ASN A O 1
ATOM 866 N N . VAL A 1 111 ? 19.350 10.462 2.091 1.00 90.62 111 VAL A N 1
ATOM 867 C CA . VAL A 1 111 ? 18.688 10.857 0.836 1.00 90.62 111 VAL A CA 1
ATOM 868 C C . VAL A 1 111 ? 19.699 11.277 -0.232 1.00 90.62 111 VAL A C 1
ATOM 870 O O . VAL A 1 111 ? 19.631 10.796 -1.359 1.00 90.62 111 VAL A O 1
ATOM 873 N N . GLY A 1 112 ? 20.677 12.120 0.119 1.00 88.88 112 GLY A N 1
ATOM 874 C CA . GLY A 1 112 ? 21.651 12.637 -0.848 1.00 88.88 112 GLY A CA 1
ATOM 875 C C . GLY A 1 112 ? 22.506 11.533 -1.473 1.00 88.88 112 GLY A C 1
ATOM 876 O O . GLY A 1 112 ? 22.727 11.526 -2.682 1.00 88.88 112 GLY A O 1
ATOM 877 N N . ASN A 1 113 ? 22.945 10.556 -0.674 1.00 87.94 113 ASN A N 1
ATOM 878 C CA . ASN A 1 113 ? 23.678 9.400 -1.189 1.00 87.94 113 ASN A CA 1
ATOM 879 C C . ASN A 1 113 ? 22.777 8.481 -2.026 1.00 87.94 113 ASN A C 1
ATOM 881 O O . ASN A 1 113 ? 23.194 7.996 -3.076 1.00 87.94 113 ASN A O 1
ATOM 885 N N . PHE A 1 114 ? 21.533 8.269 -1.593 1.00 85.12 114 PHE A N 1
ATOM 886 C CA . PHE A 1 114 ? 20.565 7.467 -2.337 1.00 85.12 114 PHE A CA 1
ATOM 887 C C . PHE A 1 114 ? 20.281 8.051 -3.730 1.00 85.12 114 PHE A C 1
ATOM 889 O O . PHE A 1 114 ? 20.262 7.319 -4.716 1.00 85.12 114 PHE A O 1
ATOM 896 N N . GLU A 1 115 ? 20.138 9.372 -3.846 1.00 85.25 115 GLU A N 1
ATOM 897 C CA . GLU A 1 115 ? 19.946 10.055 -5.131 1.00 85.25 115 GLU A CA 1
ATOM 898 C C . GLU A 1 115 ? 21.159 9.923 -6.063 1.00 85.25 115 GLU A C 1
ATOM 900 O O . GLU A 1 115 ? 20.991 9.772 -7.275 1.00 85.25 115 GLU A O 1
ATOM 905 N N . LEU A 1 116 ? 22.382 9.931 -5.520 1.00 84.69 116 LEU A N 1
ATOM 906 C CA . LEU A 1 116 ? 23.597 9.700 -6.308 1.00 84.69 116 LEU A CA 1
ATOM 907 C C . LEU A 1 116 ? 23.651 8.280 -6.883 1.00 84.69 116 LEU A C 1
ATOM 909 O O . LEU A 1 116 ? 24.056 8.122 -8.032 1.00 84.69 116 LEU A O 1
ATOM 913 N N . LEU A 1 117 ? 23.189 7.272 -6.134 1.00 77.19 117 LEU A N 1
ATOM 914 C CA . LEU A 1 117 ? 23.099 5.885 -6.612 1.00 77.19 117 LEU A CA 1
ATOM 915 C C . LEU A 1 117 ? 22.107 5.715 -7.772 1.00 77.19 117 LEU A C 1
ATOM 917 O O . LEU A 1 117 ? 22.218 4.756 -8.531 1.00 77.19 117 LEU A O 1
ATOM 921 N N . LEU A 1 118 ? 21.134 6.619 -7.911 1.00 71.75 118 LEU A N 1
ATOM 922 C CA . LEU A 1 118 ? 20.104 6.560 -8.952 1.00 71.75 118 LEU A CA 1
ATOM 923 C C . LEU A 1 118 ? 20.487 7.285 -10.248 1.00 71.75 118 LEU A C 1
ATOM 925 O O . LEU A 1 118 ? 19.784 7.127 -11.249 1.00 71.75 118 LEU A O 1
ATOM 929 N N . LYS A 1 119 ? 21.572 8.072 -10.261 1.00 68.56 119 LYS A N 1
ATOM 930 C CA . LYS A 1 119 ? 22.040 8.722 -11.492 1.00 68.56 119 LYS A CA 1
ATOM 931 C C . LYS A 1 119 ? 22.557 7.657 -12.475 1.00 68.56 119 LYS A C 1
ATOM 933 O O . LYS A 1 119 ? 23.373 6.826 -12.077 1.00 68.56 119 LYS A O 1
ATOM 938 N N . PRO A 1 120 ? 22.113 7.658 -13.747 1.00 57.59 120 PRO A N 1
ATOM 939 C CA . PRO A 1 120 ? 22.679 6.765 -14.754 1.00 57.59 120 PRO A CA 1
ATOM 940 C C . PRO A 1 120 ? 24.175 7.069 -14.960 1.00 57.59 120 PRO A C 1
ATOM 942 O O . PRO A 1 120 ? 24.585 8.218 -14.762 1.00 57.59 120 PRO A O 1
ATOM 945 N N . PRO A 1 121 ? 24.996 6.071 -15.343 1.00 56.75 121 PRO A N 1
ATOM 946 C CA . PRO A 1 121 ? 26.395 6.310 -15.677 1.00 56.75 121 PRO A CA 1
ATOM 947 C C . PRO A 1 121 ? 26.492 7.304 -16.844 1.00 56.75 121 PRO A C 1
ATOM 949 O O . PRO A 1 121 ? 25.728 7.208 -17.806 1.00 56.75 121 PRO A O 1
ATOM 952 N N . SER A 1 122 ? 27.398 8.273 -16.699 1.00 55.88 122 SER A N 1
ATOM 953 C CA . SER A 1 122 ? 27.733 9.302 -17.693 1.00 55.88 122 SER A CA 1
ATOM 954 C C . SER A 1 122 ? 28.439 8.733 -18.913 1.00 55.88 122 SER A C 1
ATOM 956 O O . SER A 1 122 ? 29.338 7.890 -18.685 1.00 55.88 122 SER A O 1
#

Secondary structure (DSSP, 8-state):
-HHHHHHHHHHHHHHHHHHHHH-GGGTT----EEE---BSSTTGGG--STTS-S-SSS-----SSSS--PPBPHHHHHHHHHHHHT-SS--SEEESSTTHHHHHHHHHH-HHHHHHHTSPP-

InterPro domains:
  IPR002347 Short-chain dehydrogenase/reductase SDR [PF00106] (1-47)
  IPR002347 Short-chain dehydrogenase/reductase SDR [PR00081] (2-21)
  IPR002347 Short-chain dehydrogenase/reductase SDR [PR00081] (27-44)
  IPR036291 NAD(P)-binding domain superfamily [SSF51735] (2-88)

Foldseek 3Di:
DVVVVLVVVLVVLVVVQVVLVVDPVNPQPDGAAEAEAAAQDCPQCPDPDDPGPNGPPDDQDPDQFPDGRDHHYPVQSVVVVVVQVPDSDHDNYDYSDPSVVVLVVVCVVPVVVSVVRRDDDD

Organism: NCBI:txid392033

Nearest PDB structures (foldseek):
  1iol-assembly1_A-2  TM=7.098E-01  e=9.268E-03  Homo sapiens
  6dtp-assembly1_B  TM=6.541E-01  e=2.518E-02  Homo sapiens
  1a27-assembly1_A  TM=7.482E-01  e=6.402E-02  Homo sapiens
  1qyv-assembly1_A  TM=6.508E-01  e=5.989E-02  Homo sapiens
  1fds-assembly1_A-2  TM=7.003E-01  e=8.358E-02  Homo sapiens

Radius of gyration: 17.03 Å; Cα contacts (8 Å, |Δi|>4): 98; chains: 1; bounding box: 44×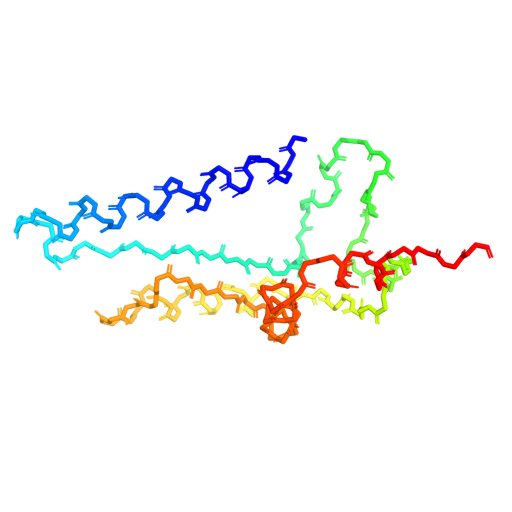27×44 Å